Protein AF-A0A4Y5P3J1-F1 (afdb_monomer_lite)

Structure (mmCIF, N/CA/C/O backbone):
data_AF-A0A4Y5P3J1-F1
#
_entry.id   AF-A0A4Y5P3J1-F1
#
loop_
_atom_site.group_PDB
_atom_site.id
_atom_site.type_symbol
_atom_site.label_atom_id
_atom_site.label_alt_id
_atom_site.label_comp_id
_atom_site.label_asym_id
_atom_site.label_entity_id
_atom_site.label_seq_id
_atom_site.pdbx_PDB_ins_code
_atom_site.Cartn_x
_atom_site.Cartn_y
_atom_site.Cartn_z
_atom_site.occupancy
_atom_site.B_iso_or_equiv
_atom_site.auth_seq_id
_atom_site.auth_comp_id
_atom_site.auth_asym_id
_atom_site.auth_atom_id
_atom_site.pdbx_PDB_model_num
ATOM 1 N N . MET A 1 1 ? 11.463 -3.500 12.566 1.00 46.94 1 MET A N 1
ATOM 2 C CA . MET A 1 1 ? 10.042 -3.336 12.166 1.00 46.94 1 MET A CA 1
ATOM 3 C C . MET A 1 1 ? 9.225 -4.615 12.359 1.00 46.94 1 MET A C 1
ATOM 5 O O . MET A 1 1 ? 8.049 -4.488 12.657 1.00 46.94 1 MET A O 1
ATOM 9 N N . SER A 1 2 ? 9.811 -5.818 12.274 1.00 46.56 2 SER A N 1
ATOM 10 C CA . SER A 1 2 ? 9.135 -7.086 12.621 1.00 46.56 2 SER A CA 1
ATOM 11 C C . SER A 1 2 ? 8.799 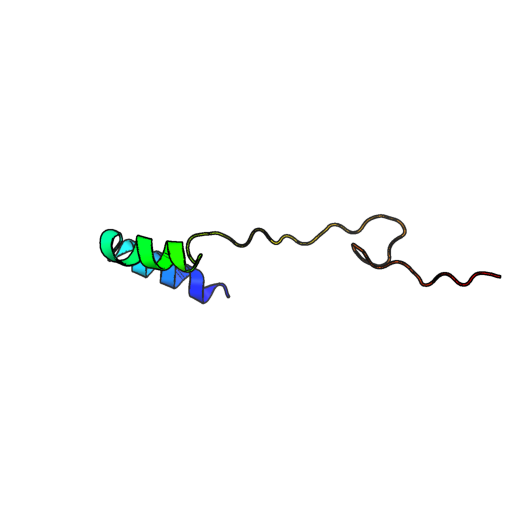-7.209 14.117 1.00 46.56 2 SER A C 1
ATOM 13 O O . SER A 1 2 ? 7.680 -7.555 14.475 1.00 46.56 2 SER A O 1
ATOM 15 N N . SER A 1 3 ? 9.717 -6.795 14.993 1.00 48.16 3 SER A N 1
ATOM 16 C CA . SER A 1 3 ? 9.629 -6.960 16.456 1.00 48.16 3 SER A CA 1
ATOM 17 C C . SER A 1 3 ? 8.540 -6.127 17.155 1.00 48.16 3 SER A C 1
ATOM 19 O O . SER A 1 3 ? 8.223 -6.363 18.319 1.00 48.16 3 SER A O 1
ATOM 21 N N . ILE A 1 4 ? 7.974 -5.126 16.473 1.00 55.44 4 ILE A N 1
ATOM 22 C CA . ILE A 1 4 ? 6.928 -4.249 17.028 1.00 55.44 4 ILE A CA 1
ATOM 23 C C . ILE A 1 4 ? 5.543 -4.886 16.828 1.00 55.44 4 ILE A C 1
ATOM 25 O O . ILE A 1 4 ? 4.727 -4.870 17.745 1.00 55.44 4 ILE A O 1
ATOM 29 N N . ASN A 1 5 ? 5.302 -5.517 15.674 1.00 54.50 5 ASN A N 1
ATOM 30 C CA . ASN A 1 5 ? 4.002 -6.108 15.330 1.00 54.50 5 ASN A CA 1
ATOM 31 C C . ASN A 1 5 ? 3.713 -7.419 16.076 1.00 54.50 5 ASN A C 1
ATOM 33 O O . ASN A 1 5 ? 2.560 -7.734 16.364 1.00 54.50 5 ASN A O 1
ATOM 37 N N . GLU A 1 6 ? 4.748 -8.185 16.420 1.00 59.38 6 GLU A N 1
ATOM 38 C CA . GLU A 1 6 ? 4.590 -9.395 17.237 1.00 59.38 6 GLU A CA 1
ATOM 39 C C . GLU A 1 6 ? 4.172 -9.042 18.677 1.00 59.38 6 GLU A C 1
ATOM 41 O O . GLU A 1 6 ? 3.274 -9.670 19.241 1.00 59.38 6 GLU A O 1
ATOM 46 N N . ASN A 1 7 ? 4.724 -7.957 19.234 1.00 59.97 7 ASN A N 1
ATOM 47 C CA . ASN A 1 7 ? 4.399 -7.479 20.580 1.00 59.97 7 ASN A CA 1
ATOM 48 C C . ASN A 1 7 ? 2.997 -6.847 20.683 1.00 59.97 7 ASN A C 1
ATOM 50 O O . ASN A 1 7 ? 2.285 -7.086 21.662 1.00 59.97 7 ASN A O 1
ATOM 54 N N . THR A 1 8 ? 2.542 -6.083 19.681 1.00 61.22 8 THR A N 1
ATOM 55 C CA . THR A 1 8 ? 1.193 -5.472 19.686 1.00 61.22 8 THR A CA 1
ATOM 56 C C . THR A 1 8 ? 0.077 -6.518 19.594 1.00 61.22 8 THR A C 1
ATOM 58 O O . THR A 1 8 ? -0.963 -6.392 20.255 1.00 61.22 8 THR A O 1
ATOM 61 N N . ASN A 1 9 ? 0.304 -7.600 18.844 1.00 65.00 9 ASN A N 1
ATOM 62 C CA . ASN A 1 9 ? -0.608 -8.743 18.774 1.00 65.00 9 ASN A CA 1
ATOM 63 C C . ASN A 1 9 ? -0.688 -9.507 20.110 1.00 65.00 9 ASN A C 1
ATOM 65 O O . ASN A 1 9 ? -1.767 -9.952 20.509 1.00 65.00 9 ASN A O 1
ATOM 69 N N . LEU A 1 10 ? 0.419 -9.605 20.852 1.00 63.03 10 LEU A N 1
ATOM 70 C CA . LEU A 1 10 ? 0.432 -10.211 22.187 1.00 63.03 10 LEU A CA 1
ATOM 71 C C . LEU A 1 10 ? -0.374 -9.381 23.205 1.00 63.03 10 LEU A C 1
ATOM 73 O O . LEU A 1 10 ? -1.223 -9.916 23.922 1.00 63.03 10 LEU A O 1
ATOM 77 N N . ILE A 1 11 ? -0.166 -8.059 23.223 1.00 67.12 11 ILE A N 1
ATOM 78 C CA . ILE A 1 11 ? -0.838 -7.119 24.142 1.00 67.12 11 ILE A CA 1
ATOM 79 C C . ILE A 1 11 ? -2.350 -7.066 23.872 1.00 67.12 11 ILE A C 1
ATOM 81 O O . ILE A 1 11 ? -3.164 -7.062 24.801 1.00 67.12 11 ILE A O 1
ATOM 85 N N . THR A 1 12 ? -2.750 -7.080 22.597 1.00 66.88 12 THR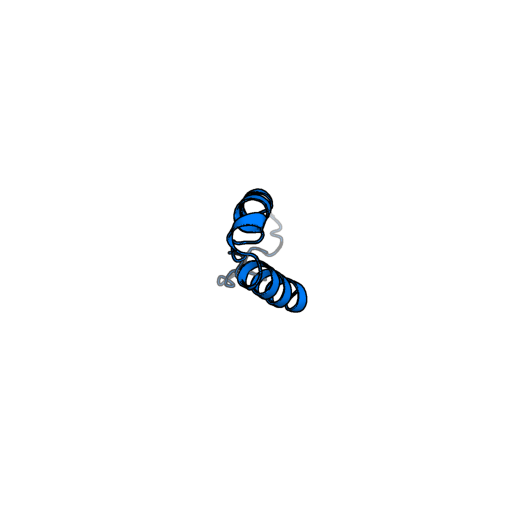 A N 1
ATOM 86 C CA . THR A 1 12 ? -4.169 -7.166 22.219 1.00 66.88 12 THR A CA 1
ATOM 87 C C . THR A 1 12 ? -4.804 -8.502 22.587 1.00 66.88 12 THR A C 1
ATOM 89 O O . THR A 1 12 ? -5.987 -8.516 22.920 1.00 66.88 12 THR A O 1
ATOM 92 N N . LYS A 1 13 ? -4.067 -9.619 22.575 1.00 70.75 13 LYS A N 1
ATOM 93 C CA . LYS A 1 13 ? -4.587 -10.922 23.021 1.00 70.75 13 LYS A CA 1
ATOM 94 C C . LYS A 1 13 ? -4.855 -10.942 24.528 1.00 70.75 13 LYS A C 1
ATOM 96 O O . LYS A 1 13 ? -5.918 -11.403 24.934 1.00 70.75 13 LYS A O 1
ATOM 101 N N . ALA A 1 14 ? -3.943 -10.391 25.330 1.00 73.81 14 ALA A N 1
ATOM 102 C CA . ALA A 1 14 ? -4.066 -10.347 26.789 1.00 73.81 14 ALA A CA 1
ATOM 103 C C . ALA A 1 14 ? -5.195 -9.418 27.282 1.00 73.81 14 ALA A C 1
ATOM 105 O O . ALA A 1 14 ? -5.863 -9.736 28.258 1.00 73.81 14 ALA A O 1
ATOM 106 N N . ASN A 1 15 ? -5.445 -8.286 26.607 1.00 74.38 15 ASN A N 1
ATOM 107 C CA . ASN A 1 15 ? -6.432 -7.279 27.036 1.00 74.38 15 ASN A CA 1
ATOM 108 C C . ASN A 1 15 ? -7.256 -6.705 25.863 1.00 74.38 15 ASN A C 1
ATOM 110 O O . ASN A 1 15 ? -7.342 -5.493 25.633 1.00 74.38 15 ASN A O 1
ATOM 114 N N . LYS A 1 16 ? -7.909 -7.597 25.110 1.00 70.88 16 LYS A N 1
ATOM 115 C CA . LYS A 1 16 ? -8.596 -7.302 23.836 1.00 70.88 16 LYS A CA 1
ATOM 116 C C . LYS A 1 16 ? -9.647 -6.193 23.904 1.00 70.88 16 LYS A C 1
ATOM 118 O O . LYS A 1 16 ? -9.793 -5.427 22.953 1.00 70.88 16 LYS A O 1
ATOM 123 N N . LYS A 1 17 ? -10.385 -6.089 25.012 1.00 75.19 17 LYS A N 1
ATOM 124 C CA . LYS A 1 17 ? -11.531 -5.171 25.137 1.00 75.19 17 LYS A CA 1
ATOM 125 C C . LYS A 1 17 ? -11.111 -3.716 25.399 1.00 75.19 17 LYS A C 1
ATOM 127 O O . LYS A 1 17 ? -11.778 -2.807 24.921 1.00 75.19 17 LYS A O 1
ATOM 132 N N . LYS A 1 18 ? -9.990 -3.498 26.099 1.00 81.19 18 LYS A N 1
ATOM 133 C CA . LYS A 1 18 ? -9.526 -2.168 26.539 1.00 81.19 18 LYS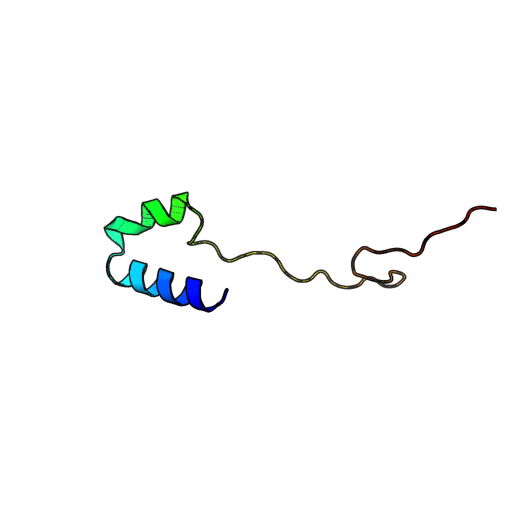 A CA 1
ATOM 134 C C . LYS A 1 18 ? -8.712 -1.434 25.469 1.00 81.19 18 LYS A C 1
ATOM 136 O O . LYS A 1 18 ? -8.870 -0.232 25.292 1.00 81.19 18 LYS A O 1
ATOM 141 N N . TYR A 1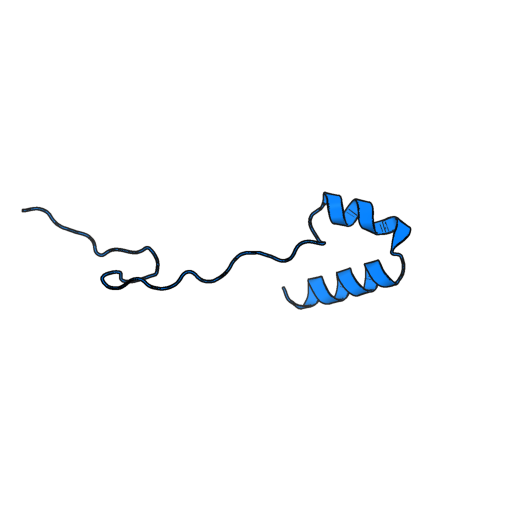 19 ? -7.878 -2.157 24.722 1.00 82.12 19 TYR A N 1
ATOM 142 C CA . TYR A 1 19 ? -6.885 -1.533 23.836 1.00 82.12 19 TYR A CA 1
ATOM 143 C C . TYR A 1 19 ? -7.270 -1.505 22.353 1.00 82.12 19 TYR A C 1
ATOM 145 O O . TYR A 1 19 ? -6.679 -0.755 21.579 1.00 82.12 19 TYR A O 1
ATOM 153 N N . ARG A 1 20 ? -8.297 -2.258 21.933 1.00 82.38 20 ARG A N 1
ATOM 154 C CA . ARG A 1 20 ? -8.704 -2.324 20.518 1.00 82.38 20 ARG A CA 1
ATOM 155 C C . ARG A 1 20 ? -9.118 -0.966 19.945 1.00 82.38 20 ARG A C 1
ATOM 157 O O . ARG A 1 20 ? -8.793 -0.682 18.798 1.00 82.38 20 ARG A O 1
ATOM 164 N N . LEU A 1 21 ? -9.821 -0.137 20.720 1.00 84.44 21 LEU A N 1
ATOM 165 C CA . LEU A 1 21 ? -10.238 1.199 20.275 1.00 84.44 21 LEU A CA 1
ATOM 166 C C . LEU A 1 21 ? -9.043 2.138 20.091 1.00 84.44 21 LEU A C 1
ATOM 168 O O . LEU A 1 21 ? -8.983 2.846 19.092 1.00 84.44 21 LEU A O 1
ATOM 172 N N . ILE A 1 22 ? -8.083 2.103 21.017 1.00 85.31 22 ILE A N 1
ATOM 173 C CA . ILE A 1 22 ? -6.874 2.935 20.975 1.00 85.31 22 ILE A CA 1
ATOM 174 C C . ILE A 1 22 ? -6.028 2.550 19.757 1.00 85.31 22 ILE A C 1
ATOM 176 O O . ILE A 1 22 ? -5.716 3.394 18.928 1.00 85.31 22 ILE A O 1
ATOM 180 N N . PHE A 1 23 ? -5.75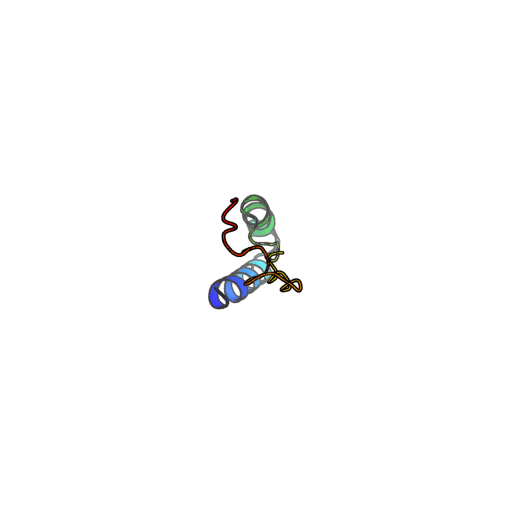6 1.259 19.564 1.00 84.00 23 PHE A N 1
ATOM 181 C CA . PHE A 1 23 ? -4.952 0.798 18.429 1.00 84.00 23 PHE A CA 1
ATOM 182 C C . PHE A 1 23 ? -5.633 0.959 17.073 1.00 84.00 23 PHE A C 1
ATOM 184 O O . PHE A 1 23 ? -4.948 1.099 16.064 1.00 84.00 23 PHE A O 1
ATOM 191 N N . LYS A 1 24 ? -6.971 0.954 17.030 1.00 83.00 24 LYS A N 1
ATOM 192 C CA . LYS A 1 24 ? -7.704 1.289 15.807 1.00 83.00 24 LYS A CA 1
ATOM 193 C C . LYS A 1 24 ? -7.574 2.775 15.468 1.00 83.00 24 LYS A C 1
ATOM 195 O O . LYS A 1 24 ? -7.415 3.087 14.297 1.00 83.00 24 LYS A O 1
ATOM 200 N N . LYS A 1 25 ? -7.631 3.669 16.465 1.00 85.62 25 LYS A N 1
ATOM 201 C CA . LYS A 1 25 ? -7.412 5.112 16.260 1.00 85.62 25 LYS A CA 1
ATOM 202 C C . LYS A 1 25 ? -5.999 5.398 15.751 1.00 85.62 25 LYS A C 1
ATOM 204 O O . LYS A 1 25 ? -5.841 6.165 14.814 1.00 85.62 25 LYS A O 1
ATOM 209 N N . GLU A 1 26 ? -5.010 4.704 16.304 1.00 87.44 26 GLU A N 1
ATOM 210 C CA . GLU A 1 26 ? -3.597 4.856 15.938 1.00 87.44 26 GLU A CA 1
ATOM 211 C C . GLU A 1 26 ? -3.155 3.971 14.747 1.00 87.44 26 GLU A C 1
ATOM 213 O O . GLU A 1 26 ? -1.967 3.842 14.472 1.00 87.44 26 GLU A O 1
ATOM 218 N N . ASN A 1 27 ? -4.085 3.326 14.028 1.00 83.38 27 ASN A N 1
ATOM 219 C CA . ASN A 1 27 ? -3.818 2.485 12.846 1.00 83.38 27 ASN A CA 1
ATOM 220 C C . ASN A 1 27 ? -2.843 1.298 13.026 1.00 83.38 27 ASN A C 1
ATOM 222 O O . ASN A 1 27 ? -2.385 0.720 12.042 1.00 83.38 27 ASN A O 1
ATOM 226 N N . PHE A 1 28 ? -2.594 0.837 14.252 1.00 82.25 28 PHE A N 1
ATOM 227 C CA . PHE A 1 28 ? -1.707 -0.306 14.524 1.00 82.25 28 PHE A CA 1
ATOM 228 C C . PHE A 1 28 ? -2.304 -1.681 14.177 1.00 82.25 28 PHE A C 1
ATOM 230 O O . PHE A 1 28 ? -1.612 -2.691 14.264 1.00 82.25 28 PHE A O 1
ATOM 237 N N . LEU A 1 29 ? -3.589 -1.748 13.816 1.00 82.94 29 LEU A N 1
ATOM 238 C CA . LEU A 1 29 ? -4.274 -2.999 13.458 1.00 82.94 29 LEU A CA 1
ATOM 239 C C . LEU A 1 29 ? -4.226 -3.319 11.955 1.00 82.94 29 LEU A C 1
ATOM 241 O O . LEU A 1 29 ? -4.615 -4.418 11.562 1.00 82.94 29 LEU A O 1
ATOM 245 N N . THR A 1 30 ? -3.798 -2.371 11.119 1.00 83.00 30 THR A N 1
ATOM 246 C CA . THR A 1 30 ? -3.796 -2.509 9.656 1.00 83.00 30 THR A CA 1
ATOM 247 C C . THR A 1 30 ? -2.399 -2.891 9.174 1.00 83.00 30 THR A C 1
ATOM 249 O O . THR A 1 30 ? -1.411 -2.289 9.587 1.00 83.00 30 THR A O 1
ATOM 252 N N . SER A 1 31 ? -2.296 -3.880 8.282 1.00 82.81 31 SER A N 1
ATOM 253 C CA . SER A 1 31 ? -1.026 -4.219 7.632 1.00 82.81 31 SER A CA 1
ATOM 254 C C . SER A 1 31 ? -0.624 -3.147 6.622 1.00 82.81 31 SER A C 1
ATOM 256 O O . SER A 1 31 ? -1.477 -2.619 5.910 1.00 82.81 31 SER A O 1
ATOM 258 N N . ASP A 1 32 ? 0.676 -2.879 6.507 1.00 85.50 32 ASP A N 1
ATOM 259 C CA . ASP A 1 32 ? 1.207 -1.960 5.502 1.00 85.50 32 ASP A CA 1
ATOM 260 C C . ASP A 1 32 ? 0.912 -2.480 4.079 1.00 85.50 32 ASP A C 1
ATOM 262 O O . ASP A 1 32 ? 1.400 -3.554 3.717 1.00 85.50 32 ASP A O 1
ATOM 266 N N . PRO A 1 33 ? 0.128 -1.757 3.257 1.00 88.25 33 PRO A N 1
ATOM 267 C CA . PRO A 1 33 ? -0.198 -2.190 1.901 1.00 88.25 33 PRO A CA 1
ATOM 268 C C . PRO A 1 33 ? 0.970 -2.011 0.919 1.00 88.25 33 PRO A C 1
ATOM 270 O O . PRO A 1 33 ? 0.864 -2.411 -0.242 1.00 88.25 33 PRO A O 1
ATOM 273 N N . ARG A 1 34 ? 2.069 -1.362 1.328 1.00 90.06 34 ARG A N 1
ATOM 274 C CA . ARG A 1 34 ? 3.182 -1.044 0.431 1.00 90.06 34 ARG A CA 1
ATOM 275 C C . ARG A 1 34 ? 3.862 -2.315 -0.062 1.00 90.06 34 ARG A C 1
ATOM 277 O O . ARG A 1 34 ? 4.497 -3.052 0.686 1.00 90.06 34 ARG A O 1
ATOM 284 N N . MET A 1 35 ? 3.806 -2.500 -1.374 1.00 92.12 35 MET A N 1
ATOM 285 C CA . MET A 1 35 ? 4.525 -3.541 -2.092 1.00 92.12 35 MET A CA 1
ATOM 286 C C . MET A 1 35 ? 5.506 -2.908 -3.079 1.00 92.12 35 MET A C 1
ATOM 288 O O . MET A 1 35 ? 5.283 -1.810 -3.594 1.00 92.12 35 MET A O 1
ATOM 292 N N . LYS A 1 36 ? 6.614 -3.599 -3.359 1.00 92.44 36 LYS A N 1
ATOM 293 C CA . LYS A 1 36 ? 7.585 -3.143 -4.356 1.00 92.44 36 LYS A CA 1
ATOM 294 C C . LYS A 1 36 ? 6.939 -3.121 -5.741 1.00 92.44 36 LYS A C 1
ATOM 296 O O . LYS A 1 36 ? 6.542 -4.155 -6.269 1.00 92.44 36 LYS A O 1
ATOM 301 N N . GLU A 1 37 ? 6.909 -1.947 -6.359 1.00 94.56 37 GLU A N 1
ATOM 302 C CA . GLU A 1 37 ? 6.449 -1.815 -7.738 1.00 94.56 37 GLU A CA 1
ATOM 303 C C . GLU A 1 37 ? 7.359 -2.558 -8.719 1.00 94.56 37 GLU A C 1
ATOM 305 O O . GLU A 1 37 ? 8.594 -2.516 -8.637 1.00 94.56 37 GLU A O 1
ATOM 310 N N . ARG A 1 38 ? 6.736 -3.207 -9.703 1.00 96.00 38 ARG A N 1
ATOM 311 C CA . ARG A 1 38 ? 7.440 -3.932 -10.760 1.00 96.00 38 ARG A CA 1
ATOM 312 C C . ARG A 1 38 ? 8.186 -2.972 -11.695 1.00 96.00 38 ARG A C 1
ATOM 314 O O . ARG A 1 38 ? 7.671 -1.925 -12.088 1.00 96.00 38 ARG A O 1
ATOM 321 N N . LYS A 1 39 ? 9.381 -3.373 -12.142 1.00 95.88 39 LYS A N 1
ATOM 322 C CA . LYS A 1 39 ? 10.115 -2.694 -13.222 1.00 95.88 39 LYS A CA 1
ATOM 323 C C . LYS A 1 39 ? 9.399 -2.899 -14.564 1.00 95.88 39 LYS A C 1
ATOM 325 O O . LYS A 1 39 ? 9.157 -4.037 -14.965 1.00 95.88 39 LYS A O 1
ATOM 330 N N . LYS A 1 40 ? 9.077 -1.805 -15.257 1.00 96.69 40 LYS A N 1
ATOM 331 C CA . LYS A 1 40 ? 8.533 -1.819 -16.626 1.00 96.69 40 LYS A CA 1
ATOM 332 C C . LYS A 1 40 ? 9.685 -1.807 -17.651 1.00 96.69 40 LYS A C 1
ATOM 334 O O . LYS A 1 40 ? 10.736 -1.232 -17.346 1.00 96.69 40 LYS A O 1
ATOM 339 N N . PRO A 1 41 ? 9.529 -2.447 -18.827 1.00 95.94 41 PRO A N 1
ATOM 340 C CA . PRO A 1 41 ? 10.553 -2.425 -19.874 1.00 95.94 41 PRO A CA 1
ATOM 341 C C . PRO A 1 41 ? 10.806 -0.989 -20.360 1.00 95.94 41 PRO A C 1
ATOM 343 O O . PRO A 1 41 ? 9.917 -0.143 -20.296 1.00 95.94 41 PRO A O 1
ATOM 346 N N . GLY A 1 42 ? 12.039 -0.696 -20.781 1.00 93.94 42 GLY A N 1
ATOM 347 C CA . GLY A 1 42 ? 12.456 0.648 -21.213 1.00 93.94 42 GLY A CA 1
ATOM 348 C C . GLY A 1 42 ? 12.785 1.640 -20.085 1.00 93.94 42 GLY A C 1
ATOM 349 O O . GLY A 1 42 ? 13.335 2.704 -20.353 1.00 93.94 42 GLY A O 1
ATOM 350 N N . LEU A 1 43 ? 12.519 1.305 -18.815 1.00 95.56 43 LEU A N 1
ATOM 351 C CA . LEU A 1 43 ? 12.853 2.153 -17.663 1.00 95.56 43 LEU A CA 1
ATOM 352 C C . LEU A 1 43 ? 14.040 1.599 -16.858 1.00 95.56 43 LEU A C 1
ATOM 354 O O . LEU A 1 43 ? 14.235 0.387 -16.735 1.00 95.56 43 LEU A O 1
ATOM 358 N N . LYS A 1 44 ? 14.828 2.495 -16.241 1.00 95.00 44 LYS A N 1
ATOM 359 C CA . LYS A 1 44 ? 15.973 2.127 -15.382 1.00 95.00 44 LYS A CA 1
ATOM 360 C C . LYS A 1 44 ? 15.509 1.505 -14.057 1.00 95.00 44 LYS A C 1
ATOM 362 O O . LYS A 1 44 ? 16.135 0.572 -13.559 1.00 95.00 44 LYS A O 1
ATOM 367 N N . LYS A 1 45 ? 14.398 1.995 -13.494 1.00 95.12 45 LYS A N 1
ATOM 368 C CA . LYS A 1 45 ? 13.711 1.461 -12.293 1.00 95.12 45 LYS A CA 1
ATOM 369 C C . LYS A 1 45 ? 12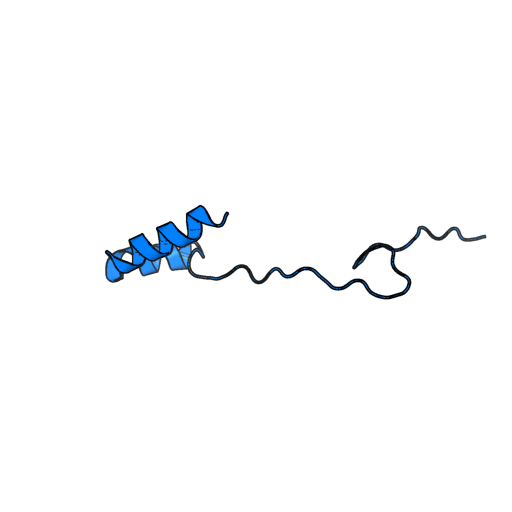.192 1.460 -12.525 1.00 95.12 45 LYS A C 1
ATOM 371 O O . LYS A 1 45 ? 11.761 1.837 -13.604 1.00 95.12 45 LYS A O 1
ATOM 376 N N . ALA A 1 46 ? 11.381 1.098 -11.524 1.00 96.50 46 ALA A N 1
ATOM 377 C CA . ALA A 1 46 ? 9.912 1.072 -11.634 1.00 96.50 46 ALA A CA 1
ATOM 378 C C . ALA A 1 46 ? 9.303 2.348 -12.258 1.00 96.50 46 ALA A C 1
ATOM 380 O O . ALA A 1 46 ? 8.392 2.251 -13.076 1.00 96.50 46 ALA A O 1
ATOM 381 N N . ARG A 1 47 ? 9.859 3.525 -11.927 1.00 95.62 47 ARG A N 1
ATOM 382 C CA . ARG A 1 47 ? 9.410 4.832 -12.445 1.00 95.62 47 ARG A CA 1
ATOM 383 C C . ARG A 1 47 ? 10.518 5.710 -13.050 1.00 95.62 47 ARG A C 1
ATOM 385 O O . ARG A 1 47 ? 10.223 6.758 -13.605 1.00 95.62 47 ARG A O 1
ATOM 392 N N . LYS A 1 48 ? 11.798 5.325 -12.936 1.00 95.75 48 LYS A N 1
ATOM 393 C CA . LYS A 1 48 ? 12.935 6.171 -13.361 1.00 95.75 48 LYS A CA 1
ATOM 394 C C . LYS A 1 48 ? 13.224 5.997 -14.855 1.00 95.75 48 LYS A C 1
ATOM 396 O O . LYS A 1 48 ? 13.716 4.934 -15.243 1.00 95.75 48 LYS A O 1
ATOM 401 N N . SER A 1 49 ? 12.982 7.036 -15.653 1.00 93.94 49 SER A N 1
ATOM 402 C CA . SER A 1 49 ? 13.392 7.131 -17.062 1.00 93.94 49 SER A CA 1
ATOM 403 C C . SER A 1 49 ? 14.841 7.618 -17.207 1.00 93.94 49 SER A C 1
ATOM 405 O O . SER A 1 49 ? 15.461 8.103 -16.254 1.00 93.94 49 SER A O 1
ATOM 407 N N . SER A 1 50 ? 15.428 7.426 -18.390 1.00 94.19 50 SER A N 1
ATOM 408 C CA . SER A 1 50 ? 16.647 8.136 -18.786 1.00 94.19 50 SER A CA 1
ATOM 409 C C . SER A 1 50 ? 16.330 9.602 -19.075 1.00 94.19 50 SER A C 1
ATOM 411 O O . SER A 1 50 ? 15.237 9.923 -19.536 1.00 94.19 50 SER A O 1
ATOM 413 N N . GLN A 1 51 ? 17.297 10.485 -18.829 1.00 96.19 51 GLN A N 1
ATOM 414 C CA . GLN A 1 51 ? 17.219 11.861 -19.304 1.00 96.19 51 GLN A CA 1
ATOM 415 C C . GLN A 1 51 ? 17.197 11.858 -20.835 1.00 96.19 51 GLN A C 1
ATOM 417 O O . GLN A 1 51 ? 17.969 11.132 -21.462 1.00 96.19 51 GLN A O 1
ATOM 422 N N . PHE A 1 52 ? 16.297 12.643 -21.415 1.00 94.06 52 PHE A N 1
ATOM 423 C CA . PHE A 1 52 ? 16.184 12.830 -22.853 1.00 94.06 52 PHE A CA 1
ATOM 424 C C . PHE A 1 52 ? 16.723 14.221 -23.204 1.00 94.06 52 PHE A C 1
ATOM 426 O O . PHE A 1 52 ? 16.222 15.214 -22.679 1.00 94.06 52 PHE A O 1
ATOM 433 N N . SER A 1 53 ? 17.728 14.304 -24.074 1.00 94.38 53 SER A N 1
ATOM 434 C CA . SER A 1 53 ? 18.159 15.565 -24.683 1.00 94.38 53 SER A CA 1
ATOM 435 C C . SER A 1 53 ? 17.431 15.742 -26.018 1.00 94.38 53 SER A C 1
ATOM 437 O O . SER A 1 53 ? 17.539 14.883 -26.897 1.00 94.38 53 SER A O 1
ATOM 439 N N . LYS A 1 54 ? 16.664 16.832 -26.174 1.00 93.94 54 LYS A N 1
ATOM 440 C CA . LYS A 1 54 ? 16.208 17.274 -27.504 1.00 93.94 54 LYS A CA 1
ATOM 441 C C . LYS A 1 54 ? 17.429 17.704 -28.331 1.00 93.94 54 LYS A C 1
ATOM 443 O O . LYS A 1 54 ? 18.523 17.850 -27.788 1.00 93.94 54 LYS A O 1
ATOM 448 N N . ARG A 1 55 ? 17.211 17.812 -29.639 1.00 89.75 55 ARG A N 1
ATOM 449 C CA . ARG A 1 55 ? 18.174 18.413 -30.562 1.00 89.75 55 ARG A CA 1
ATOM 450 C C . ARG A 1 55 ? 18.248 19.908 -30.296 1.00 89.75 55 ARG A C 1
ATOM 452 O O . ARG A 1 55 ? 17.173 20.453 -29.954 1.00 89.75 55 ARG A O 1
#

InterPro domains:
  IPR000754 Small ribosomal subunit protein uS9 [PF00380] (11-55)
  IPR014721 Small ribosomal subunit protein uS5 domain 2-type fold, subgroup [G3DSA:3.30.230.10] (2-55)
  IPR020568 Ribosomal protein uS5 domain 2-type superfamily [SSF54211] (16-55)

Organism: NCBI:txid2576626

Radius of gyration: 20.76 Å; chains: 1; bounding box: 30×29×58 Å

Sequence (55 aa):
MSSINENTNLITKANKKKYRLIFKKENFLTSDPRMKERKKPGLKKARKSSQFSKR

Secondary structure (DSSP, 8-state):
-HHHHHHHHHHHHHTHHHHHHHHHHTTTTSPP---PPPPPTT-SSSS-PPP----

pLDDT: mean 81.46, std 14.54, range [46.56, 96.69]

Foldseek 3Di:
DVVVLVVVVVVCVVPVPPCVVVCVVVVSVDDDPDDAADCDPQAPGNPHHDDDDDD